Protein AF-A0A9E5SUF6-F1 (afdb_monomer_lite)

pLDDT: mean 73.38, std 17.61, range [35.12, 97.38]

Radius of gyration: 35.68 Å; chains: 1; bounding box: 80×58×92 Å

Secondary structure (DSSP, 8-state):
-HHHHHHHHHHHHHTSS-------HHHHHHHHHHHHHHHHHHHHHHHHHHHHHHHHHHHHHHHHHHHHHHHHHHHHHHHHHHHHHHHHHHHHHHTTS------------------TTSS-HHHHHHHHHHHHHHHTS-GGG---------S-SS-HHHHHHHHHHHHT--

Structure (mmCIF, N/CA/C/O backbone):
data_AF-A0A9E5SUF6-F1
#
_entry.id   AF-A0A9E5SUF6-F1
#
loop_
_atom_site.group_PDB
_atom_site.id
_atom_site.type_symbol
_atom_site.label_atom_id
_atom_site.label_alt_id
_atom_site.label_comp_id
_atom_site.label_asym_id
_atom_site.label_entity_id
_atom_site.label_seq_id
_atom_site.pdbx_PDB_ins_code
_atom_site.Cartn_x
_atom_site.Cartn_y
_atom_site.Cartn_z
_atom_site.occupancy
_atom_site.B_iso_or_equiv
_atom_site.auth_seq_id
_atom_site.auth_comp_id
_atom_site.auth_asym_id
_atom_site.auth_atom_id
_atom_site.pdbx_PDB_model_num
ATOM 1 N N . MET A 1 1 ? 39.997 -36.098 -10.132 1.00 56.50 1 MET A N 1
ATOM 2 C CA . MET A 1 1 ? 38.569 -36.080 -10.526 1.00 56.50 1 MET A CA 1
ATOM 3 C C . MET A 1 1 ? 37.892 -34.715 -10.362 1.00 56.50 1 MET A C 1
ATOM 5 O O . MET A 1 1 ? 37.068 -34.389 -11.199 1.00 56.50 1 MET A O 1
ATOM 9 N N . LEU A 1 2 ? 38.275 -33.861 -9.399 1.00 58.72 2 LEU A N 1
ATOM 10 C CA . LEU A 1 2 ? 37.687 -32.512 -9.248 1.00 58.72 2 LEU A CA 1
ATOM 11 C C . LEU A 1 2 ? 37.960 -31.538 -10.415 1.00 58.72 2 LEU A C 1
ATOM 13 O O . LEU A 1 2 ? 37.137 -30.676 -10.693 1.00 58.72 2 LEU A O 1
ATOM 17 N N . LYS A 1 3 ? 39.078 -31.693 -11.137 1.00 57.66 3 LYS A N 1
ATOM 18 C CA . LYS A 1 3 ? 39.424 -30.821 -12.278 1.00 57.66 3 LYS A CA 1
ATOM 19 C C . LYS A 1 3 ? 38.522 -31.024 -13.506 1.00 57.66 3 LYS A C 1
ATOM 21 O O . LYS A 1 3 ? 38.350 -30.095 -14.281 1.00 57.66 3 LYS A O 1
ATOM 26 N N . HIS A 1 4 ? 37.907 -32.200 -13.657 1.00 57.09 4 HIS A N 1
ATOM 27 C CA . HIS A 1 4 ? 36.977 -32.464 -14.761 1.00 57.09 4 HIS A CA 1
ATOM 28 C C . HIS A 1 4 ? 35.582 -31.868 -14.517 1.00 57.09 4 HIS A C 1
ATOM 30 O O . HIS A 1 4 ? 34.918 -31.488 -15.471 1.00 57.09 4 HIS A O 1
ATOM 36 N N . LEU A 1 5 ? 35.151 -31.723 -13.258 1.00 56.84 5 LEU A N 1
ATOM 37 C CA . LEU A 1 5 ? 33.831 -31.173 -12.913 1.00 56.84 5 LEU A CA 1
ATOM 38 C C . LEU A 1 5 ? 33.748 -29.649 -13.089 1.00 56.84 5 LEU A C 1
ATOM 40 O O . LEU A 1 5 ? 32.687 -29.126 -13.410 1.00 56.84 5 LEU A O 1
ATOM 44 N N . ILE A 1 6 ? 34.869 -28.941 -12.943 1.00 61.50 6 ILE A N 1
ATOM 45 C CA . ILE A 1 6 ? 34.936 -27.483 -13.137 1.00 61.50 6 ILE A CA 1
ATOM 46 C C . ILE A 1 6 ? 34.870 -27.111 -14.628 1.00 61.50 6 ILE A C 1
ATOM 48 O O . ILE A 1 6 ? 34.182 -26.164 -14.995 1.00 61.50 6 ILE A O 1
ATOM 52 N N . SER A 1 7 ? 35.462 -27.924 -15.507 1.00 56.88 7 SER A N 1
ATOM 53 C CA . SER A 1 7 ? 35.457 -27.671 -16.956 1.00 56.88 7 SER A CA 1
ATOM 54 C C . SER A 1 7 ? 34.072 -27.863 -17.617 1.00 56.88 7 SER A C 1
ATOM 56 O O . SER A 1 7 ? 33.757 -27.197 -18.606 1.00 56.88 7 SER A O 1
ATOM 58 N N . LEU A 1 8 ? 33.188 -28.702 -17.051 1.00 56.00 8 LEU A N 1
ATOM 59 C CA . LEU A 1 8 ? 31.800 -28.833 -17.534 1.00 56.00 8 LEU A CA 1
ATOM 60 C C . LEU A 1 8 ? 30.891 -27.655 -17.119 1.00 56.00 8 LEU A C 1
ATOM 62 O O . LEU A 1 8 ? 29.921 -27.344 -17.815 1.00 56.00 8 LEU A O 1
ATOM 66 N N . SER A 1 9 ? 31.214 -26.965 -16.019 1.00 56.50 9 SER A N 1
ATOM 67 C CA . SER A 1 9 ? 30.467 -25.778 -15.576 1.00 56.50 9 SER A CA 1
ATOM 68 C C . SER A 1 9 ? 30.742 -24.552 -16.458 1.00 56.50 9 SER A C 1
ATOM 70 O O . SER A 1 9 ? 29.840 -23.747 -16.697 1.00 56.50 9 SER A O 1
ATOM 72 N N . GLU A 1 10 ? 31.964 -24.407 -16.978 1.00 55.25 10 GLU A N 1
ATOM 73 C CA . GLU A 1 10 ? 32.312 -23.302 -17.885 1.00 55.25 10 GLU A CA 1
ATOM 74 C C . GLU A 1 10 ? 31.778 -23.526 -19.310 1.00 55.25 10 GLU A C 1
ATOM 76 O O . GLU A 1 10 ? 31.324 -22.581 -19.953 1.00 55.25 10 GLU A O 1
ATOM 81 N N . SER A 1 11 ? 31.721 -24.775 -19.787 1.00 53.00 11 SER A N 1
ATOM 82 C CA . SER A 1 11 ? 31.228 -25.096 -21.140 1.00 53.00 11 SER A CA 1
ATOM 83 C C . SER A 1 11 ? 29.705 -25.001 -21.297 1.00 53.00 11 SER A C 1
ATOM 85 O O . SER A 1 11 ? 29.232 -24.655 -22.378 1.00 53.00 11 SER A O 1
ATOM 87 N N . THR A 1 12 ? 28.925 -25.204 -20.228 1.00 52.62 12 THR A N 1
ATOM 88 C CA . THR A 1 12 ? 27.460 -25.002 -20.274 1.00 52.62 12 THR A CA 1
ATOM 89 C C . THR A 1 12 ? 27.087 -23.512 -20.273 1.00 52.62 12 THR A C 1
ATOM 91 O O . THR A 1 12 ? 26.066 -23.124 -20.836 1.00 52.62 12 THR A O 1
ATOM 94 N N . THR A 1 13 ? 27.944 -22.651 -19.714 1.00 48.78 13 THR A N 1
ATOM 95 C CA . THR A 1 13 ? 27.705 -21.196 -19.664 1.00 48.78 13 THR A CA 1
ATOM 96 C C . THR A 1 13 ? 28.242 -20.473 -20.909 1.00 48.78 13 THR A C 1
ATOM 98 O O . THR A 1 13 ? 27.740 -19.413 -21.279 1.00 48.78 13 THR A O 1
ATOM 101 N N . ALA A 1 14 ? 29.207 -21.064 -21.622 1.00 46.22 14 ALA A N 1
ATOM 102 C CA . ALA A 1 14 ? 29.742 -20.516 -22.872 1.00 46.22 14 ALA A CA 1
ATOM 103 C C . ALA A 1 14 ? 28.788 -20.655 -24.082 1.00 46.22 14 ALA A C 1
ATOM 105 O O . ALA A 1 14 ? 28.915 -19.904 -25.047 1.00 46.22 14 ALA A O 1
ATOM 106 N N . ALA A 1 15 ? 27.809 -21.567 -24.041 1.00 45.91 15 ALA A N 1
ATOM 107 C CA . ALA A 1 15 ? 26.916 -21.831 -25.176 1.00 45.91 15 ALA A CA 1
ATOM 108 C C . ALA A 1 15 ? 25.734 -20.847 -25.311 1.00 45.91 15 ALA A C 1
ATOM 110 O O . ALA A 1 15 ? 25.148 -20.756 -26.386 1.00 45.91 15 ALA A O 1
ATOM 111 N N . ALA A 1 16 ? 25.389 -20.077 -24.271 1.00 47.09 16 ALA A N 1
ATOM 112 C CA . ALA A 1 16 ? 24.267 -19.128 -24.340 1.00 47.09 16 ALA A CA 1
ATOM 113 C C . ALA A 1 16 ? 24.636 -17.774 -24.980 1.00 47.09 16 ALA A C 1
ATOM 115 O O . ALA A 1 16 ? 23.750 -17.039 -25.405 1.00 47.09 16 ALA A O 1
ATOM 116 N N . ASN A 1 17 ? 25.933 -17.459 -25.088 1.00 52.53 17 ASN A N 1
ATOM 117 C CA . ASN A 1 17 ? 26.428 -16.199 -25.662 1.00 52.53 17 ASN A CA 1
ATOM 118 C C . ASN A 1 17 ? 27.191 -16.396 -26.987 1.00 52.53 17 ASN A C 1
ATOM 120 O O . ASN A 1 17 ? 27.728 -15.442 -27.552 1.00 52.53 17 ASN A O 1
ATOM 124 N N . GLY A 1 18 ? 27.248 -17.627 -27.495 1.00 52.69 18 GLY A N 1
ATOM 125 C CA . GLY A 1 18 ? 27.951 -17.987 -28.722 1.00 52.69 18 GLY A CA 1
ATOM 126 C C . GLY A 1 18 ? 27.083 -17.852 -29.970 1.00 52.69 18 GLY A C 1
ATOM 127 O O . GLY A 1 18 ? 26.711 -18.867 -30.535 1.00 52.69 18 GLY A O 1
ATOM 128 N N . SER A 1 19 ? 26.743 -16.620 -30.372 1.00 52.75 19 SER A N 1
ATOM 129 C CA . SER A 1 19 ? 26.515 -16.211 -31.778 1.00 52.75 19 SER A CA 1
ATOM 130 C C . SER A 1 19 ? 25.964 -14.777 -31.844 1.00 52.75 19 SER A C 1
ATOM 132 O O . SER A 1 19 ? 24.845 -14.531 -32.287 1.00 52.75 19 SER A O 1
ATOM 134 N N . THR A 1 20 ? 26.753 -13.794 -31.414 1.00 56.38 20 THR A N 1
ATOM 135 C CA . THR A 1 20 ? 26.556 -12.392 -31.837 1.00 56.38 20 THR A CA 1
ATOM 136 C C . THR A 1 20 ? 27.698 -11.982 -32.763 1.00 56.38 20 THR A C 1
ATOM 138 O O . THR A 1 20 ? 28.336 -10.950 -32.578 1.00 56.38 20 THR A O 1
ATOM 141 N N . ALA A 1 21 ? 27.985 -12.841 -33.742 1.00 57.44 21 ALA A N 1
ATOM 142 C CA . ALA A 1 21 ? 28.912 -12.543 -34.822 1.00 57.44 21 ALA A CA 1
ATOM 143 C C . ALA A 1 21 ? 28.296 -11.468 -35.740 1.00 57.44 21 ALA A C 1
ATOM 145 O O . ALA A 1 21 ? 27.171 -11.628 -36.205 1.00 57.44 21 ALA A O 1
ATOM 146 N N . ASP A 1 22 ? 29.020 -10.356 -35.905 1.00 61.44 22 ASP A N 1
ATOM 147 C CA . ASP A 1 22 ? 28.895 -9.317 -36.943 1.00 61.44 22 ASP A CA 1
ATOM 148 C C . ASP A 1 22 ? 27.489 -8.854 -37.360 1.00 61.44 22 ASP A C 1
ATOM 150 O O . ASP A 1 22 ? 27.157 -8.781 -38.538 1.00 61.44 22 ASP A O 1
ATOM 154 N N . MET A 1 23 ? 26.664 -8.449 -36.393 1.00 66.56 23 MET A N 1
ATOM 155 C CA . MET A 1 23 ? 25.453 -7.675 -36.702 1.00 66.56 23 MET A CA 1
ATOM 156 C C . MET A 1 23 ? 25.835 -6.201 -36.764 1.00 66.56 23 MET A C 1
ATOM 158 O O . MET A 1 23 ? 26.407 -5.665 -35.801 1.00 66.56 23 MET A O 1
ATOM 162 N N . THR A 1 24 ? 25.530 -5.553 -37.887 1.00 82.38 24 THR A N 1
ATOM 163 C CA . THR A 1 24 ? 25.816 -4.128 -38.081 1.00 82.38 24 THR A CA 1
ATOM 164 C C . THR A 1 24 ? 25.179 -3.318 -36.947 1.00 82.38 24 THR A C 1
ATOM 166 O O . THR A 1 24 ? 24.128 -3.682 -36.417 1.00 82.38 24 THR A O 1
ATOM 169 N N . VAL A 1 25 ? 25.801 -2.211 -36.528 1.00 81.06 25 VAL A N 1
ATOM 170 C CA . VAL A 1 25 ? 25.286 -1.371 -35.420 1.00 81.06 25 VAL A CA 1
ATOM 171 C C . VAL A 1 25 ? 23.814 -0.984 -35.642 1.00 81.06 25 VAL A C 1
ATOM 173 O O . VAL A 1 25 ? 23.048 -0.878 -34.687 1.00 81.06 25 VAL A O 1
ATOM 176 N N . TRP A 1 26 ? 23.400 -0.878 -36.906 1.00 77.88 26 TRP A N 1
ATOM 177 C CA . TRP A 1 26 ? 22.021 -0.669 -37.337 1.00 77.88 26 TRP A CA 1
ATOM 178 C C . TRP A 1 26 ? 21.072 -1.834 -37.032 1.00 77.88 26 TRP A C 1
ATOM 180 O O . TRP A 1 26 ? 19.985 -1.598 -36.508 1.00 77.88 26 TRP A O 1
ATOM 190 N N . GLU A 1 27 ? 21.468 -3.082 -37.277 1.00 80.25 27 GLU A N 1
ATOM 191 C CA . GLU A 1 27 ? 20.671 -4.256 -36.894 1.00 80.25 27 GLU A CA 1
ATOM 192 C C . GLU A 1 27 ? 20.577 -4.407 -35.373 1.00 80.25 27 GLU A C 1
ATOM 194 O O . GLU A 1 27 ? 19.513 -4.743 -34.858 1.00 80.25 27 GLU A O 1
ATOM 199 N N . LYS A 1 28 ? 21.641 -4.078 -34.626 1.00 79.00 28 LYS A N 1
ATOM 200 C CA . LYS A 1 28 ? 21.606 -4.074 -33.151 1.00 79.00 28 LYS A CA 1
ATOM 201 C C . LYS A 1 28 ? 20.682 -2.990 -32.596 1.00 79.00 28 LYS A C 1
ATOM 203 O O . LYS A 1 28 ? 19.982 -3.230 -31.613 1.00 79.00 28 LYS A O 1
ATOM 208 N N . LEU A 1 29 ? 20.644 -1.820 -33.237 1.00 85.94 29 LEU A N 1
ATOM 209 C CA . LEU A 1 29 ? 19.708 -0.752 -32.889 1.00 85.94 29 LEU A CA 1
ATOM 210 C C . LEU A 1 29 ? 18.260 -1.155 -33.214 1.00 85.94 29 LEU A C 1
ATOM 212 O O . LEU A 1 29 ? 17.368 -0.913 -32.405 1.00 85.94 29 LEU A O 1
ATOM 216 N N . GLY A 1 30 ? 18.033 -1.821 -34.351 1.00 84.44 30 GLY A N 1
ATOM 217 C CA . GLY A 1 30 ? 16.729 -2.379 -34.724 1.00 84.44 30 GLY A CA 1
ATOM 218 C C . GLY A 1 30 ? 16.250 -3.467 -33.756 1.00 84.44 30 GLY A C 1
ATOM 219 O O . GLY A 1 30 ? 15.105 -3.434 -33.303 1.00 84.44 30 GLY A O 1
ATOM 220 N N . LEU A 1 31 ? 17.145 -4.374 -33.355 1.00 80.25 31 LEU A N 1
ATOM 221 C CA . LEU A 1 31 ? 16.885 -5.392 -32.332 1.00 80.25 31 LEU A CA 1
ATOM 222 C C . LEU A 1 31 ? 16.582 -4.755 -30.965 1.00 80.25 31 LEU A C 1
ATOM 224 O O . LEU A 1 31 ? 15.635 -5.165 -30.296 1.00 80.25 31 LEU A O 1
ATOM 228 N N . GLY A 1 32 ? 17.315 -3.707 -30.574 1.00 84.00 32 GLY A N 1
ATOM 229 C CA . GLY A 1 32 ? 17.042 -2.933 -29.357 1.00 84.00 32 GLY A CA 1
ATOM 230 C C . GLY A 1 32 ? 15.704 -2.185 -29.403 1.00 84.00 32 GLY A C 1
ATOM 231 O O . GLY A 1 32 ? 14.959 -2.190 -28.423 1.00 84.00 32 GLY A O 1
ATOM 232 N N . GLY A 1 33 ? 15.350 -1.612 -30.556 1.00 90.44 33 GLY A N 1
ATOM 233 C CA . GLY A 1 33 ? 14.048 -0.984 -30.793 1.00 90.44 33 GLY A CA 1
ATOM 234 C C . GLY A 1 33 ? 12.887 -1.978 -30.715 1.00 90.44 33 GLY A C 1
ATOM 235 O O . GLY A 1 33 ? 11.823 -1.659 -30.192 1.00 90.44 33 GLY A O 1
ATOM 236 N N . SER A 1 34 ? 13.093 -3.225 -31.141 1.00 87.56 34 SER A N 1
ATOM 237 C CA . SER A 1 34 ? 12.079 -4.269 -30.968 1.00 87.56 34 SER A CA 1
ATOM 238 C C . SER A 1 34 ? 11.801 -4.564 -29.489 1.00 87.56 34 SER A C 1
ATOM 240 O O . SER A 1 34 ? 10.654 -4.825 -29.122 1.00 87.56 34 SER A O 1
ATOM 242 N N . VAL A 1 35 ? 12.819 -4.504 -28.624 1.00 90.31 35 VAL A N 1
ATOM 243 C CA . VAL A 1 35 ? 12.655 -4.730 -27.178 1.00 90.31 35 VAL A CA 1
ATOM 244 C C . VAL A 1 35 ? 11.918 -3.568 -26.512 1.00 90.31 35 VAL A C 1
ATOM 246 O O . VAL A 1 35 ? 11.095 -3.801 -25.628 1.00 90.31 35 VAL A O 1
ATOM 249 N N . THR A 1 36 ? 12.138 -2.323 -26.944 1.00 93.69 36 THR A N 1
ATOM 250 C CA . THR A 1 36 ? 11.390 -1.173 -26.406 1.00 93.69 36 THR A CA 1
ATOM 251 C C . THR A 1 36 ? 9.923 -1.205 -26.820 1.00 93.69 36 THR A C 1
ATOM 253 O O . THR A 1 36 ? 9.055 -0.945 -25.987 1.00 93.69 36 THR A O 1
ATOM 256 N N . VAL A 1 37 ? 9.625 -1.608 -28.059 1.00 95.00 37 VAL A N 1
ATOM 257 C CA . VAL A 1 37 ? 8.245 -1.827 -28.521 1.00 95.00 37 VAL A CA 1
ATOM 258 C C . VAL A 1 37 ? 7.586 -2.960 -27.730 1.00 95.00 37 VAL A C 1
ATOM 260 O O . VAL A 1 37 ? 6.470 -2.787 -27.242 1.00 95.00 37 VAL A O 1
ATOM 263 N N . LEU A 1 38 ? 8.287 -4.079 -27.508 1.00 94.38 38 LEU A N 1
ATOM 264 C CA . LEU A 1 38 ? 7.786 -5.179 -26.675 1.00 94.38 38 LEU A CA 1
ATOM 265 C C . LEU A 1 38 ? 7.520 -4.722 -25.227 1.00 94.38 38 LEU A C 1
ATOM 267 O O . LEU A 1 38 ? 6.486 -5.059 -24.647 1.00 94.38 38 LEU A O 1
ATOM 271 N N . GLY A 1 39 ? 8.416 -3.898 -24.673 1.00 94.69 39 GLY A N 1
ATOM 272 C CA . GLY A 1 39 ? 8.281 -3.258 -23.363 1.00 94.69 39 GLY A CA 1
ATOM 273 C C . GLY A 1 39 ? 7.065 -2.329 -23.274 1.00 94.69 39 GLY A C 1
ATOM 274 O O . GLY A 1 39 ? 6.310 -2.368 -22.304 1.00 94.69 39 GLY A O 1
ATOM 275 N N . MET A 1 40 ? 6.822 -1.529 -24.310 1.00 95.75 40 MET A N 1
ATOM 276 C CA . MET A 1 40 ? 5.668 -0.633 -24.368 1.00 95.75 40 MET A CA 1
ATOM 277 C C . MET A 1 40 ? 4.350 -1.413 -24.448 1.00 95.75 40 MET A C 1
ATOM 279 O O . MET A 1 40 ? 3.389 -1.075 -23.756 1.00 95.75 40 MET A O 1
ATOM 283 N N . VAL A 1 41 ? 4.316 -2.490 -25.237 1.00 97.12 41 VAL A N 1
ATOM 284 C CA . VAL A 1 41 ? 3.137 -3.357 -25.366 1.00 97.12 41 VAL A CA 1
ATOM 285 C C . VAL A 1 41 ? 2.813 -4.038 -24.037 1.00 97.12 41 VAL A C 1
ATOM 287 O O . VAL A 1 41 ? 1.655 -4.022 -23.617 1.00 97.12 41 VAL A O 1
ATOM 290 N N . ILE A 1 42 ? 3.811 -4.582 -23.330 1.00 95.75 42 ILE A N 1
ATOM 291 C CA . ILE A 1 42 ? 3.551 -5.245 -22.044 1.00 95.75 42 ILE A CA 1
ATOM 292 C C . ILE A 1 42 ? 3.096 -4.262 -20.959 1.00 95.75 42 ILE A C 1
ATOM 294 O O . ILE A 1 42 ? 2.221 -4.602 -20.163 1.00 95.75 42 ILE A O 1
ATOM 298 N N . VAL A 1 43 ? 3.601 -3.023 -20.969 1.00 95.94 43 VAL A N 1
ATOM 299 C CA . VAL A 1 43 ? 3.110 -1.950 -20.088 1.00 95.94 43 VAL A CA 1
ATOM 300 C C . VAL A 1 43 ? 1.656 -1.607 -20.413 1.00 95.94 43 VAL A C 1
ATOM 302 O O . VAL A 1 43 ? 0.837 -1.502 -19.503 1.00 95.94 43 VAL A O 1
ATOM 305 N N . PHE A 1 44 ? 1.302 -1.497 -21.694 1.00 97.00 44 PHE A N 1
ATOM 306 C CA . PHE A 1 44 ? -0.069 -1.206 -22.116 1.00 97.00 44 PHE A CA 1
ATOM 307 C C . PHE A 1 44 ? -1.049 -2.310 -21.687 1.00 97.00 44 PHE A C 1
ATOM 309 O O . PHE A 1 44 ? -2.104 -2.021 -21.121 1.00 97.00 44 PHE A O 1
ATOM 316 N N . ILE A 1 45 ? -0.666 -3.581 -21.863 1.00 97.38 45 ILE A N 1
ATOM 317 C CA . ILE A 1 45 ? -1.440 -4.741 -21.392 1.00 97.38 45 ILE A CA 1
ATOM 318 C C . ILE A 1 45 ? -1.565 -4.723 -19.863 1.00 97.38 45 ILE A C 1
ATOM 320 O O . ILE A 1 45 ? -2.660 -4.927 -19.339 1.00 97.38 45 ILE A O 1
ATOM 324 N N . GLY A 1 46 ? -0.477 -4.438 -19.141 1.00 96.69 46 GLY A N 1
ATOM 325 C CA . GLY A 1 46 ? -0.480 -4.328 -17.682 1.00 96.69 46 GLY A CA 1
ATOM 326 C C . GLY A 1 46 ? -1.427 -3.240 -17.170 1.00 96.69 46 GLY A C 1
ATOM 327 O O . GLY A 1 46 ? -2.190 -3.484 -16.235 1.00 96.69 46 GLY A O 1
ATOM 328 N N . LEU A 1 47 ? -1.448 -2.069 -17.817 1.00 95.50 47 LEU A N 1
ATOM 329 C CA . LEU A 1 47 ? -2.375 -0.981 -17.486 1.00 95.50 47 LEU A CA 1
ATOM 330 C C . LEU A 1 47 ? -3.832 -1.375 -17.756 1.00 95.50 47 LEU A C 1
ATOM 332 O O . LEU A 1 47 ? -4.690 -1.141 -16.904 1.00 95.50 47 LEU A O 1
ATOM 336 N N . ILE A 1 48 ? -4.118 -2.011 -18.896 1.00 96.06 48 ILE A N 1
ATOM 337 C CA . ILE A 1 48 ? -5.464 -2.514 -19.213 1.00 96.06 48 ILE A CA 1
ATOM 338 C C . ILE A 1 48 ? -5.917 -3.534 -18.162 1.00 96.06 48 ILE A C 1
ATOM 340 O O . ILE A 1 48 ? -7.043 -3.448 -17.667 1.00 96.06 48 ILE A O 1
ATOM 344 N N . LEU A 1 49 ? -5.041 -4.466 -17.774 1.00 95.81 49 LEU A N 1
ATOM 345 C CA . LEU A 1 49 ? -5.344 -5.470 -16.755 1.00 95.81 49 LEU A CA 1
ATOM 346 C C . LEU A 1 49 ? -5.605 -4.821 -15.386 1.00 95.81 49 LEU A C 1
ATOM 348 O O . LEU A 1 49 ? -6.527 -5.224 -14.679 1.00 95.81 49 LEU A O 1
ATOM 352 N N . LEU A 1 50 ? -4.846 -3.781 -15.028 1.00 93.19 50 LEU A N 1
ATOM 353 C CA . LEU A 1 50 ? -5.018 -3.034 -13.779 1.00 93.19 50 LEU A CA 1
ATOM 354 C C . LEU A 1 50 ? -6.351 -2.261 -13.745 1.00 93.19 50 LEU A C 1
ATOM 356 O O . LEU A 1 50 ? -7.051 -2.264 -12.726 1.00 93.19 50 LEU A O 1
ATOM 360 N N . ILE A 1 51 ? -6.749 -1.657 -14.870 1.00 93.81 51 ILE A N 1
ATOM 361 C CA . ILE A 1 51 ? -8.058 -1.000 -15.026 1.00 93.81 51 ILE A CA 1
ATOM 362 C C . ILE A 1 51 ? -9.183 -2.039 -14.934 1.00 93.81 51 ILE A C 1
ATOM 364 O O . ILE A 1 51 ? -10.169 -1.828 -14.226 1.00 93.81 51 ILE A O 1
ATOM 368 N N . PHE A 1 52 ? -9.016 -3.195 -15.579 1.00 94.44 52 PHE A N 1
ATOM 369 C CA . PHE A 1 52 ? -9.978 -4.294 -15.523 1.00 94.44 52 PHE A CA 1
ATOM 370 C C . PHE A 1 52 ? -10.150 -4.847 -14.099 1.00 94.44 52 PHE A C 1
ATOM 372 O O . PHE A 1 52 ? -11.282 -5.026 -13.643 1.00 94.44 52 PHE A O 1
ATOM 379 N N . LEU A 1 53 ? -9.056 -5.032 -13.351 1.00 92.25 53 LEU A N 1
ATOM 380 C CA . LEU A 1 53 ? -9.093 -5.410 -11.932 1.00 92.25 53 LEU A CA 1
ATOM 381 C C . LEU A 1 53 ? -9.814 -4.358 -11.080 1.00 92.25 53 LEU A C 1
ATOM 383 O O . LEU A 1 53 ? -10.589 -4.718 -10.194 1.00 92.25 53 LEU A O 1
ATOM 387 N N . THR A 1 54 ? -9.632 -3.071 -11.386 1.00 91.62 54 THR A N 1
ATOM 388 C CA . THR A 1 54 ? -10.353 -1.971 -10.723 1.00 91.62 54 THR A CA 1
ATOM 389 C C . THR A 1 54 ? -11.852 -1.986 -11.041 1.00 91.62 54 THR A C 1
ATOM 391 O O . THR A 1 54 ? -12.648 -1.531 -10.229 1.00 91.62 54 THR A O 1
ATOM 394 N N . TRP A 1 55 ? -12.272 -2.548 -12.176 1.00 91.56 55 TRP A N 1
ATOM 395 C CA . TRP A 1 55 ? -13.683 -2.722 -12.549 1.00 91.56 55 TRP A CA 1
ATOM 396 C C . TRP A 1 55 ? -14.317 -3.971 -11.918 1.00 91.56 55 TRP A C 1
ATOM 398 O O . TRP A 1 55 ? -15.479 -3.960 -11.499 1.00 91.56 55 TRP A O 1
ATOM 408 N N . LEU A 1 56 ? -13.537 -5.047 -11.795 1.00 87.06 56 LEU A N 1
ATOM 409 C CA . LEU A 1 56 ? -13.949 -6.285 -11.134 1.00 87.06 56 LEU A CA 1
ATOM 410 C C . LEU A 1 56 ? -14.043 -6.115 -9.613 1.00 87.06 56 LEU A C 1
ATOM 412 O O . LEU A 1 56 ? -14.976 -6.637 -8.998 1.00 87.06 56 LEU A O 1
ATOM 416 N N . TYR A 1 57 ? -13.128 -5.340 -9.019 1.00 85.31 57 TYR A N 1
ATOM 417 C CA . TYR A 1 57 ? -13.082 -5.067 -7.584 1.00 85.31 57 TYR A CA 1
ATOM 418 C C . TYR A 1 57 ? -14.423 -4.580 -7.008 1.00 85.31 57 TYR A C 1
ATOM 420 O O . TYR A 1 57 ? -14.926 -5.242 -6.107 1.00 85.31 57 TYR A O 1
ATOM 428 N N . PRO A 1 58 ? -15.088 -3.519 -7.512 1.00 80.88 58 PRO A N 1
ATOM 429 C CA . PRO A 1 58 ? -16.360 -3.056 -6.965 1.00 80.88 58 PRO A CA 1
ATOM 430 C C . PRO A 1 58 ? -17.495 -4.063 -7.178 1.00 80.88 58 PRO A C 1
ATOM 432 O O . PRO A 1 58 ? -18.435 -4.084 -6.387 1.00 80.88 58 PRO A O 1
ATOM 435 N N . LYS A 1 59 ? -17.434 -4.914 -8.211 1.00 82.75 59 LYS A N 1
ATOM 436 C CA . LYS A 1 59 ? -18.450 -5.948 -8.470 1.00 82.75 59 LYS A CA 1
ATOM 437 C C . LYS A 1 59 ? -18.336 -7.100 -7.463 1.00 82.75 59 LYS A C 1
ATOM 439 O O . LYS A 1 59 ? -19.345 -7.527 -6.902 1.00 82.75 59 LYS A O 1
ATOM 444 N N . ILE A 1 60 ? -17.109 -7.539 -7.182 1.00 83.44 60 ILE A N 1
ATOM 445 C CA . ILE A 1 60 ? -16.807 -8.586 -6.196 1.00 83.44 60 ILE A CA 1
ATOM 446 C C . ILE A 1 60 ? -16.985 -8.040 -4.775 1.00 83.44 60 ILE A C 1
ATOM 448 O O . ILE A 1 60 ? -17.620 -8.686 -3.946 1.00 83.44 60 ILE A O 1
ATOM 452 N N . ALA A 1 61 ? -16.519 -6.818 -4.508 1.00 79.25 61 ALA A N 1
ATOM 453 C CA . ALA A 1 61 ? -16.671 -6.151 -3.222 1.00 79.25 61 ALA A CA 1
ATOM 454 C C . ALA A 1 61 ? -18.145 -5.945 -2.871 1.00 79.25 61 ALA A C 1
ATOM 456 O O . ALA A 1 61 ? -18.521 -6.270 -1.755 1.00 79.25 61 ALA A O 1
ATOM 457 N N . LYS A 1 62 ? -19.006 -5.500 -3.804 1.00 75.19 62 LYS A N 1
ATOM 458 C CA . LYS A 1 62 ? -20.458 -5.383 -3.556 1.00 75.19 62 LYS A CA 1
ATOM 459 C C . LYS A 1 62 ? -21.096 -6.729 -3.224 1.00 75.19 62 LYS A C 1
ATOM 461 O O . LYS A 1 62 ? -21.868 -6.795 -2.275 1.00 75.19 62 LYS A O 1
ATOM 466 N N . SER A 1 63 ? -20.745 -7.786 -3.959 1.00 74.38 63 SER A N 1
ATOM 467 C CA . SER A 1 63 ? -21.260 -9.139 -3.719 1.00 74.38 63 SER A CA 1
ATOM 468 C C . SER A 1 63 ? -20.804 -9.701 -2.362 1.00 74.38 63 SER A C 1
ATOM 470 O O . SER A 1 63 ? -21.597 -10.306 -1.638 1.00 74.38 63 SER A O 1
ATOM 472 N N . LEU A 1 64 ? -19.562 -9.418 -1.959 1.00 77.00 64 LEU A N 1
ATOM 473 C CA . LEU A 1 64 ? -19.001 -9.839 -0.675 1.00 77.00 64 LEU A CA 1
ATOM 474 C C . LEU A 1 64 ? -19.545 -9.006 0.505 1.00 77.00 64 LEU A C 1
ATOM 476 O O . LEU A 1 64 ? -19.915 -9.571 1.535 1.00 77.00 64 LEU A O 1
ATOM 480 N N . ILE A 1 65 ? -19.684 -7.683 0.336 1.00 73.06 65 ILE A N 1
ATOM 481 C CA . ILE A 1 65 ? -20.292 -6.772 1.322 1.00 73.06 65 ILE A CA 1
ATOM 482 C C . ILE A 1 65 ? -21.763 -7.130 1.555 1.00 73.06 65 ILE A C 1
ATOM 484 O O . ILE A 1 65 ? -22.189 -7.213 2.708 1.00 73.06 65 ILE A O 1
ATOM 488 N N . SER A 1 66 ? -22.545 -7.374 0.496 1.00 72.31 66 SER A N 1
ATOM 489 C CA . SER A 1 66 ? -23.975 -7.674 0.637 1.00 72.31 66 SER A CA 1
ATOM 490 C C . SER A 1 66 ? -24.205 -9.031 1.296 1.00 72.31 66 SER A C 1
ATOM 492 O O . SER A 1 66 ? -25.141 -9.195 2.077 1.00 72.31 66 SER A O 1
ATOM 494 N N . TRP A 1 67 ? -23.322 -9.998 1.034 1.00 71.00 67 TRP A N 1
ATOM 495 C CA . TRP A 1 67 ? -23.380 -11.316 1.659 1.00 71.00 67 TRP A CA 1
ATOM 496 C C . TRP A 1 67 ? -23.077 -11.263 3.169 1.00 71.00 67 TRP A C 1
ATOM 498 O O . TRP A 1 67 ? -23.723 -11.957 3.955 1.00 71.00 67 TRP A O 1
ATOM 508 N N . TRP A 1 68 ? -22.166 -10.389 3.611 1.00 67.50 68 TRP A N 1
ATOM 509 C CA . TRP A 1 68 ? -21.824 -10.235 5.035 1.00 67.50 68 TRP A CA 1
ATOM 510 C C . TRP A 1 68 ? -22.789 -9.307 5.793 1.00 67.50 68 TRP A C 1
ATOM 512 O O . TRP A 1 68 ? -23.035 -9.517 6.987 1.00 67.50 68 TRP A O 1
ATOM 522 N N . ALA A 1 69 ? -23.405 -8.336 5.110 1.00 69.81 69 ALA A N 1
ATOM 523 C CA . ALA A 1 69 ? -24.443 -7.471 5.675 1.00 69.81 69 ALA A CA 1
ATOM 524 C C . ALA A 1 69 ? -25.666 -8.276 6.164 1.00 69.81 69 ALA A C 1
ATOM 526 O O . ALA A 1 69 ? -26.097 -8.103 7.308 1.00 69.81 69 ALA A O 1
ATOM 527 N N . GLY A 1 70 ? -26.144 -9.248 5.374 1.00 63.97 70 GLY A N 1
ATOM 528 C CA . GLY A 1 70 ? -27.292 -10.091 5.745 1.00 63.97 70 GLY A CA 1
ATOM 529 C C . GLY A 1 70 ? -27.045 -11.019 6.948 1.00 63.97 70 GLY A C 1
ATOM 530 O O . GLY A 1 70 ? -27.968 -11.351 7.695 1.00 63.97 70 GLY A O 1
ATOM 531 N N . VAL A 1 71 ? -25.791 -11.412 7.203 1.00 70.25 71 VAL A N 1
ATOM 532 C CA . VAL A 1 71 ? -25.418 -12.210 8.390 1.00 70.25 71 VAL A CA 1
ATOM 533 C C . VAL A 1 71 ? -25.386 -11.344 9.657 1.00 70.25 71 VAL A C 1
ATOM 535 O O . VAL A 1 71 ? -25.729 -11.817 10.747 1.00 70.25 71 VAL A O 1
ATOM 538 N N . LYS A 1 72 ? -25.010 -10.064 9.529 1.00 63.88 72 LYS A N 1
ATOM 539 C CA . LYS A 1 72 ? -24.968 -9.101 10.641 1.00 63.88 72 LYS A CA 1
ATOM 540 C C . LYS A 1 72 ? -26.376 -8.730 11.119 1.00 63.88 72 LYS A C 1
ATOM 542 O O . LYS A 1 72 ? -26.607 -8.707 12.329 1.00 63.88 72 LYS A O 1
ATOM 547 N N . GLU A 1 73 ? -27.326 -8.554 10.202 1.00 69.31 73 GLU A N 1
ATOM 548 C CA . GLU A 1 73 ? -28.736 -8.267 10.516 1.00 69.31 73 GLU A CA 1
ATOM 549 C C . GLU A 1 73 ? -29.406 -9.398 11.310 1.00 69.31 73 GLU A C 1
ATOM 551 O O . GLU A 1 73 ? -30.037 -9.150 12.340 1.00 69.31 73 GLU A O 1
ATOM 556 N N . ARG A 1 74 ? -29.153 -10.663 10.935 1.00 62.34 74 ARG A N 1
ATOM 557 C CA . ARG A 1 74 ? -29.659 -11.847 11.662 1.00 62.34 74 ARG A CA 1
ATOM 558 C C . ARG A 1 74 ? -29.095 -11.991 13.082 1.00 62.34 74 ARG A C 1
ATOM 560 O O . ARG A 1 74 ? -29.686 -12.672 13.921 1.00 62.34 74 ARG A O 1
ATOM 567 N N . ARG A 1 75 ? -27.949 -11.366 13.375 1.00 62.47 75 ARG A N 1
ATOM 568 C CA . ARG A 1 75 ? -27.341 -11.338 14.718 1.00 62.47 75 ARG A CA 1
ATOM 569 C C . ARG A 1 75 ? -27.752 -10.106 15.530 1.00 62.47 75 ARG A C 1
ATOM 571 O O . ARG A 1 75 ? -27.716 -10.176 16.759 1.00 62.47 75 ARG A O 1
ATOM 578 N N . ALA A 1 76 ? -28.151 -9.014 14.876 1.00 66.25 76 ALA A N 1
ATOM 579 C CA . ALA A 1 76 ? -28.657 -7.809 15.529 1.00 66.25 76 ALA A CA 1
ATOM 580 C C . ALA A 1 76 ? -30.087 -8.009 16.059 1.00 66.25 76 ALA A C 1
ATOM 582 O O . ALA A 1 76 ? -30.342 -7.710 17.227 1.00 66.25 76 ALA A O 1
ATOM 583 N N . SER A 1 77 ? -30.973 -8.630 15.274 1.00 62.75 77 SER A N 1
ATOM 584 C CA . SER A 1 77 ? -32.353 -8.932 15.691 1.00 62.75 77 SER A CA 1
ATOM 585 C C . SER A 1 77 ? -32.410 -9.861 16.912 1.00 62.75 77 SER A C 1
ATOM 587 O O . SER A 1 77 ? -33.068 -9.547 17.901 1.00 62.75 77 SER A O 1
ATOM 589 N N . ARG A 1 78 ? -31.586 -10.920 16.942 1.00 67.69 78 ARG A N 1
ATOM 590 C CA . ARG A 1 78 ? -31.474 -11.824 18.109 1.00 67.69 78 ARG A CA 1
ATOM 591 C C . ARG A 1 78 ? -30.910 -11.166 19.375 1.00 67.69 78 ARG A C 1
ATOM 593 O O . ARG A 1 78 ? -31.105 -11.687 20.475 1.00 67.69 78 ARG A O 1
ATOM 600 N N . LYS A 1 79 ? -30.159 -10.067 19.248 1.00 65.88 79 LYS A N 1
ATOM 601 C CA . LYS A 1 79 ? -29.613 -9.325 20.397 1.00 65.88 79 LYS A CA 1
ATOM 602 C C . LYS A 1 79 ? -30.589 -8.265 20.904 1.00 65.88 79 LYS A C 1
ATOM 604 O O . LYS A 1 79 ? -30.669 -8.103 22.119 1.00 65.88 79 LYS A O 1
ATOM 609 N N . ALA A 1 80 ? -31.344 -7.619 20.017 1.00 66.88 80 ALA A N 1
ATOM 610 C CA . ALA A 1 80 ? -32.378 -6.653 20.385 1.00 66.88 80 ALA A CA 1
ATOM 611 C C . ALA A 1 80 ? -33.493 -7.307 21.226 1.00 66.88 80 ALA A C 1
ATOM 613 O O . ALA A 1 80 ? -33.804 -6.825 22.314 1.00 66.88 80 ALA A O 1
ATOM 614 N N . GLU A 1 81 ? -33.981 -8.482 20.815 1.00 70.12 81 GLU A N 1
ATOM 615 C CA . GLU A 1 81 ? -35.005 -9.239 21.559 1.00 70.12 81 GLU A CA 1
ATOM 616 C C . GLU A 1 81 ? -34.548 -9.623 22.980 1.00 70.12 81 GLU A C 1
ATOM 618 O O . GLU A 1 81 ? -35.285 -9.494 23.958 1.00 70.12 81 GLU A O 1
ATOM 623 N N . ARG A 1 82 ? -33.280 -10.030 23.132 1.00 71.44 82 ARG A N 1
ATOM 624 C CA . ARG A 1 82 ? -32.705 -10.407 24.437 1.00 71.44 82 ARG A CA 1
ATOM 625 C C . ARG A 1 82 ? -32.475 -9.220 25.371 1.00 71.44 82 ARG A C 1
ATOM 627 O O . ARG A 1 82 ? -32.345 -9.427 26.579 1.00 71.44 82 ARG A O 1
ATOM 634 N N . GLN A 1 83 ? -32.362 -8.003 24.842 1.00 70.06 83 GLN A N 1
ATOM 635 C CA . GLN A 1 83 ? -32.199 -6.806 25.665 1.00 70.06 83 GLN A CA 1
ATOM 636 C C . GLN A 1 83 ? -33.538 -6.266 26.165 1.00 70.06 83 GLN A C 1
ATOM 638 O O . GLN A 1 83 ? -33.615 -5.893 27.336 1.00 70.06 83 GLN A O 1
ATOM 643 N N . LEU A 1 84 ? -34.596 -6.348 25.357 1.00 63.38 84 LEU A N 1
ATOM 644 C CA . LEU A 1 84 ? -35.951 -5.983 25.783 1.00 63.38 84 LEU A CA 1
ATOM 645 C C . LEU A 1 84 ? -36.442 -6.880 26.934 1.00 63.38 84 LEU A C 1
ATOM 647 O O . LEU A 1 84 ? -36.899 -6.377 27.959 1.00 63.38 84 LEU A O 1
ATOM 651 N N . ALA A 1 85 ? -36.193 -8.193 26.863 1.00 68.31 85 ALA A N 1
ATOM 652 C CA . ALA A 1 85 ? -36.519 -9.120 27.955 1.00 68.31 85 ALA A CA 1
ATOM 653 C C . ALA A 1 85 ? -35.730 -8.850 29.260 1.00 68.31 85 ALA A C 1
ATOM 655 O O .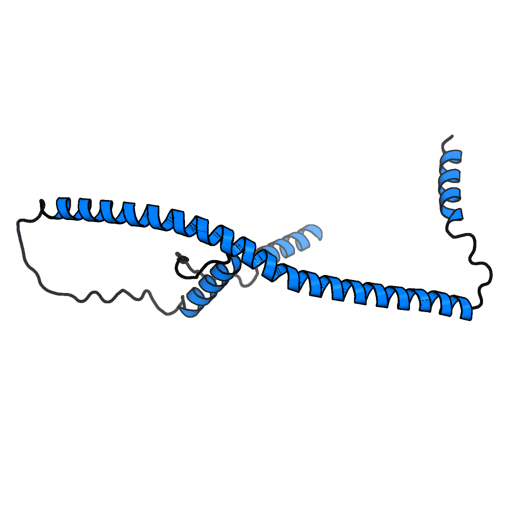 ALA A 1 85 ? -36.206 -9.121 30.364 1.00 68.31 85 ALA A O 1
ATOM 656 N N . LYS A 1 86 ? -34.509 -8.302 29.166 1.00 71.94 86 LYS A N 1
ATOM 657 C CA . LYS A 1 86 ? -33.686 -7.950 30.340 1.00 71.94 86 LYS A CA 1
ATOM 658 C C . LYS A 1 86 ? -34.087 -6.620 30.976 1.00 71.94 86 LYS A C 1
ATOM 660 O O . LYS A 1 86 ? -33.899 -6.470 32.183 1.00 71.94 86 LYS A O 1
ATOM 665 N N . GLN A 1 87 ? -34.605 -5.675 30.193 1.00 64.50 87 GLN A N 1
ATOM 666 C CA . GLN A 1 87 ? -35.101 -4.396 30.706 1.00 64.50 87 GLN A CA 1
ATOM 667 C C . GLN A 1 87 ? -36.394 -4.593 31.503 1.00 64.50 87 GLN A C 1
ATOM 669 O O . GLN A 1 87 ? -36.460 -4.150 32.647 1.00 64.50 87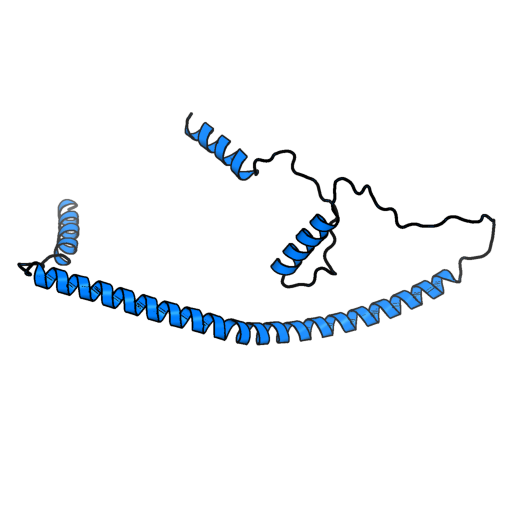 GLN A O 1
ATOM 674 N N . GLN A 1 88 ? -37.330 -5.405 31.003 1.00 61.69 88 GLN A N 1
ATOM 675 C CA . GLN A 1 88 ? -38.567 -5.724 31.730 1.00 61.69 88 GLN A CA 1
ATOM 676 C C . GLN A 1 88 ? -38.299 -6.408 33.083 1.00 61.69 88 GLN A C 1
ATOM 678 O O . GLN A 1 88 ? -38.933 -6.101 34.088 1.00 61.69 88 GLN A O 1
ATOM 683 N N . ARG A 1 89 ? -37.273 -7.269 33.172 1.00 64.62 89 ARG A N 1
ATOM 684 C CA . ARG A 1 89 ? -36.893 -7.919 34.441 1.00 64.62 89 ARG A CA 1
ATOM 685 C C . ARG A 1 89 ? -36.215 -6.972 35.447 1.00 64.62 89 ARG A C 1
ATOM 687 O O . ARG A 1 89 ? -36.175 -7.282 36.638 1.00 64.62 89 ARG A O 1
ATOM 694 N N . LYS A 1 90 ? -35.655 -5.843 34.992 1.00 58.50 90 LYS A N 1
ATOM 695 C CA . LYS A 1 90 ? -35.068 -4.812 35.868 1.00 58.50 90 LYS A CA 1
ATOM 696 C C . LYS A 1 90 ? -36.127 -3.873 36.444 1.00 58.50 90 LYS A C 1
ATOM 698 O O . LYS A 1 90 ? -35.955 -3.442 37.580 1.00 58.50 90 LYS A O 1
ATOM 703 N N . GLU A 1 91 ? -37.210 -3.608 35.719 1.00 58.91 91 GLU A N 1
ATOM 704 C CA . GLU A 1 91 ? -38.300 -2.761 36.220 1.00 58.91 91 GLU A CA 1
ATOM 705 C C . GLU A 1 91 ? -39.093 -3.438 37.343 1.00 58.91 91 GLU A C 1
ATOM 707 O O . GLU A 1 91 ? -39.326 -2.816 38.376 1.00 58.91 91 GLU A O 1
ATOM 712 N N . VAL A 1 92 ? -39.354 -4.747 37.240 1.00 57.94 92 VAL A N 1
ATOM 713 C CA . VAL A 1 92 ? -40.024 -5.504 38.318 1.00 57.94 92 VAL A CA 1
ATOM 714 C C . VAL A 1 92 ? -39.189 -5.521 39.609 1.00 57.94 92 VAL A C 1
ATOM 716 O O . VAL A 1 92 ? -39.733 -5.430 40.702 1.00 57.94 92 VAL A O 1
ATOM 719 N N . LYS A 1 93 ? -37.851 -5.547 39.506 1.00 56.50 93 LYS A N 1
ATOM 720 C CA . LYS A 1 93 ? -36.953 -5.506 40.677 1.00 56.50 93 LYS A CA 1
ATOM 721 C C . LYS A 1 93 ? -36.771 -4.117 41.294 1.00 56.50 93 LYS A C 1
ATOM 723 O O . LYS A 1 93 ? -36.285 -4.030 42.419 1.00 56.50 93 LYS A O 1
ATOM 728 N N . LYS A 1 94 ? -37.112 -3.040 40.581 1.00 51.81 94 LYS A N 1
ATOM 729 C CA . LYS A 1 94 ? -36.997 -1.666 41.097 1.00 51.81 94 LYS A CA 1
ATOM 730 C C . LYS A 1 94 ? -38.254 -1.228 41.865 1.00 51.81 94 LYS A C 1
ATOM 732 O O . LYS A 1 94 ? -38.150 -0.340 42.702 1.00 51.81 94 LYS A O 1
ATOM 737 N N . ALA A 1 95 ? -39.392 -1.891 41.652 1.00 50.06 95 ALA A N 1
ATOM 738 C CA . ALA A 1 95 ? -40.646 -1.601 42.351 1.00 50.06 95 ALA A CA 1
ATOM 739 C C . ALA A 1 95 ? -40.712 -2.130 43.803 1.00 50.06 95 ALA A C 1
ATOM 741 O O . ALA A 1 95 ? -41.527 -1.647 44.578 1.00 50.06 95 ALA A O 1
ATOM 742 N N . GLU A 1 96 ? -39.847 -3.067 44.210 1.00 54.00 96 GLU A N 1
ATOM 743 C CA . GLU A 1 96 ? -39.919 -3.686 45.551 1.00 54.00 96 GLU A CA 1
ATOM 744 C C . GLU A 1 96 ? -39.017 -3.013 46.609 1.00 54.00 96 GLU A C 1
ATOM 746 O O . GLU A 1 96 ? -39.039 -3.396 47.774 1.00 54.00 96 GLU A O 1
ATOM 751 N N . LYS A 1 97 ? -38.210 -1.998 46.251 1.00 48.28 97 LYS A N 1
ATOM 752 C CA . LYS A 1 97 ? -37.194 -1.438 47.171 1.00 48.28 97 LYS A CA 1
ATOM 753 C C . LYS A 1 97 ? -37.289 0.064 47.470 1.00 48.28 97 LYS A C 1
ATOM 755 O O . LYS A 1 97 ? -36.272 0.671 47.801 1.00 48.28 97 LYS A O 1
ATOM 760 N N . MET A 1 98 ? -38.471 0.678 47.392 1.00 40.78 98 MET A N 1
ATOM 761 C CA . MET A 1 98 ? -38.653 2.085 47.788 1.00 40.78 98 MET A CA 1
ATOM 762 C C . MET A 1 98 ? -39.833 2.285 48.746 1.00 40.78 98 MET A C 1
ATOM 764 O O . MET A 1 98 ? -40.965 2.432 48.306 1.00 40.78 98 MET A O 1
ATOM 768 N N . ALA A 1 99 ? -39.529 2.358 50.047 1.00 40.78 99 ALA A N 1
ATOM 769 C CA . ALA A 1 99 ? -40.161 3.240 51.038 1.00 40.78 99 ALA A CA 1
ATOM 770 C C . ALA A 1 99 ? -39.343 3.200 52.350 1.00 40.78 99 ALA A C 1
ATOM 772 O O . ALA A 1 99 ? -38.952 2.112 52.767 1.00 40.78 99 ALA A O 1
ATOM 773 N N . PRO A 1 100 ? -39.187 4.305 53.101 1.00 52.72 100 PRO A N 1
ATOM 774 C CA . PRO A 1 100 ? -38.897 5.684 52.683 1.00 52.72 100 PRO A CA 1
ATOM 775 C C . PRO A 1 100 ? -37.774 6.316 53.556 1.00 52.72 100 PRO A C 1
ATOM 777 O O . PRO A 1 100 ? -37.533 5.843 54.660 1.00 52.72 100 PRO A O 1
ATOM 780 N N . ALA A 1 101 ? -37.126 7.405 53.111 1.00 37.50 101 ALA A N 1
ATOM 781 C CA . ALA A 1 101 ? -36.810 8.584 53.948 1.00 37.50 101 ALA A CA 1
ATOM 782 C C . ALA A 1 101 ? -35.802 9.555 53.297 1.00 37.50 101 ALA A C 1
ATOM 784 O O . ALA A 1 101 ? -34.705 9.166 52.914 1.00 37.50 101 ALA A O 1
A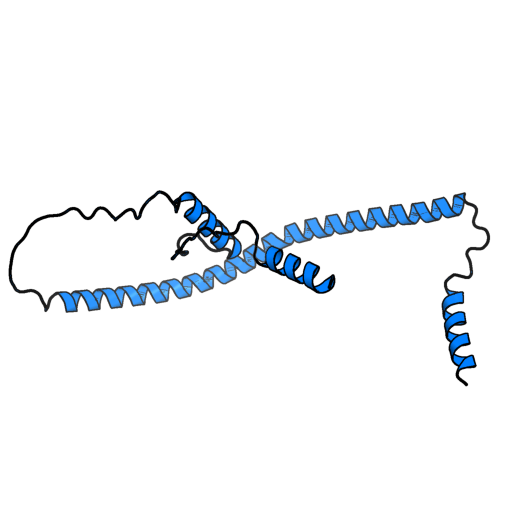TOM 785 N N . LYS A 1 102 ? -36.180 10.838 53.388 1.00 38.91 102 LYS A N 1
ATOM 786 C CA . LYS A 1 102 ? -35.351 12.048 53.545 1.00 38.91 102 LYS A CA 1
ATOM 787 C C . LYS A 1 102 ? -34.793 12.747 52.285 1.00 38.91 102 LYS A C 1
ATOM 789 O O . LYS A 1 102 ? -33.816 12.326 51.688 1.00 38.91 102 LYS A O 1
ATOM 794 N N . ALA A 1 103 ? -35.494 13.841 51.960 1.00 41.12 103 ALA A N 1
ATOM 795 C CA . ALA A 1 103 ? -35.039 15.176 51.542 1.00 41.12 103 ALA A CA 1
ATOM 796 C C . ALA A 1 103 ? -33.569 15.353 51.120 1.00 41.12 103 ALA A C 1
ATOM 798 O O . ALA A 1 103 ? -32.693 15.115 51.939 1.00 41.12 103 ALA A O 1
ATOM 799 N N . GLU A 1 104 ? -33.327 15.871 49.909 1.00 36.56 104 GLU A N 1
ATOM 800 C CA . GLU A 1 104 ? -32.944 17.277 49.656 1.00 36.56 104 GLU A CA 1
ATOM 801 C C . GLU A 1 104 ? -32.902 17.546 48.132 1.00 36.56 104 GLU A C 1
ATOM 803 O O . GLU A 1 104 ? -32.558 16.674 47.336 1.00 36.56 104 GLU A O 1
ATOM 808 N N . GLU A 1 105 ? -33.334 18.737 47.733 1.00 38.94 105 GLU A N 1
ATOM 809 C CA . GLU A 1 105 ? -33.310 19.322 46.380 1.00 38.94 105 GLU A CA 1
ATOM 810 C C . GLU A 1 105 ? -31.940 20.026 46.158 1.00 38.94 105 GLU A C 1
ATOM 812 O O . GLU A 1 105 ? -31.216 20.219 47.134 1.00 38.94 105 GLU A O 1
ATOM 817 N N . PRO A 1 106 ? -31.622 20.648 45.006 1.00 55.41 106 PRO A N 1
ATOM 818 C CA . PRO A 1 106 ? -31.432 20.196 43.619 1.00 55.41 106 PRO A CA 1
ATOM 819 C C . PRO A 1 106 ? -29.964 20.380 43.138 1.00 55.41 106 PRO A C 1
ATOM 821 O O . PRO A 1 106 ? -29.263 21.265 43.618 1.00 55.41 106 PRO A O 1
ATOM 824 N N . ALA A 1 107 ? -29.501 19.669 42.098 1.00 35.12 107 ALA A N 1
ATOM 825 C CA . ALA A 1 107 ? -28.364 20.149 41.292 1.00 35.12 107 ALA A CA 1
ATOM 826 C C . ALA A 1 107 ? -28.303 19.522 39.891 1.00 35.12 107 ALA A C 1
ATOM 828 O O . ALA A 1 107 ? -28.454 18.321 39.698 1.00 35.12 107 ALA A O 1
ATOM 829 N N . VAL A 1 108 ? -28.075 20.407 38.929 1.00 47.16 108 VAL A N 1
ATOM 830 C CA . VAL A 1 108 ? -27.913 20.232 37.487 1.00 47.16 108 VAL A CA 1
ATOM 831 C C . VAL A 1 108 ? -26.732 19.310 37.152 1.00 47.16 108 VAL A C 1
ATOM 833 O O . VAL A 1 108 ? -25.583 19.685 37.372 1.00 47.16 108 VAL A O 1
ATOM 836 N N . ASP A 1 109 ? -26.992 18.153 36.537 1.00 40.12 109 ASP A N 1
ATOM 837 C CA . ASP A 1 109 ? -25.948 17.329 35.912 1.00 40.12 109 ASP A CA 1
ATOM 838 C C . ASP A 1 109 ? -25.675 17.827 34.485 1.00 40.12 109 ASP A C 1
ATOM 840 O O . ASP A 1 109 ? -26.213 17.348 33.485 1.00 40.12 109 ASP A O 1
ATOM 844 N N . THR A 1 110 ? -24.804 18.829 34.408 1.00 40.84 110 THR A N 1
ATOM 845 C CA . THR A 1 110 ? -23.988 19.102 33.224 1.00 40.84 110 THR A CA 1
ATOM 846 C C . THR A 1 110 ? -23.090 17.881 32.998 1.00 40.84 110 THR A C 1
ATOM 848 O O . THR A 1 110 ? -22.349 17.521 33.915 1.00 40.84 110 THR A O 1
ATOM 851 N N . PRO A 1 111 ? -23.086 17.226 31.821 1.00 49.47 111 PRO A N 1
ATOM 852 C CA . PRO A 1 111 ? -22.089 16.206 31.536 1.00 49.47 111 PRO A CA 1
ATOM 853 C C . PRO A 1 111 ? -20.709 16.848 31.639 1.00 49.47 111 PRO A C 1
ATOM 855 O O . PRO A 1 111 ? -20.389 17.776 30.897 1.00 49.47 111 PRO A O 1
ATOM 858 N N . ALA A 1 112 ? -19.926 16.379 32.606 1.00 43.66 112 ALA A N 1
ATOM 859 C CA . ALA A 1 112 ? -18.582 16.846 32.878 1.00 43.66 112 ALA A CA 1
ATOM 860 C C . ALA A 1 112 ? -17.715 16.743 31.614 1.00 43.66 112 ALA A C 1
ATOM 862 O O . ALA A 1 112 ? -17.221 15.673 31.250 1.00 43.66 112 ALA A O 1
ATOM 863 N N . THR A 1 113 ? -17.521 17.885 30.960 1.00 51.97 113 THR A N 1
ATOM 864 C CA . THR A 1 113 ? -16.393 18.146 30.074 1.00 51.97 113 THR A CA 1
ATOM 865 C C . THR A 1 113 ? -15.124 17.991 30.907 1.00 51.97 113 THR A C 1
ATOM 867 O O . THR A 1 113 ? -14.762 18.858 31.698 1.00 51.97 113 THR A O 1
ATOM 870 N N . LEU A 1 114 ? -14.478 16.834 30.762 1.00 52.16 114 LEU A N 1
ATOM 871 C CA . LEU A 1 114 ? -13.083 16.616 31.140 1.00 52.16 114 LEU A CA 1
ATOM 872 C C . LEU A 1 114 ? -12.201 17.635 30.385 1.00 52.16 114 LEU A C 1
ATOM 874 O O . LEU A 1 114 ? -12.570 18.030 29.277 1.00 52.16 114 LEU A O 1
ATOM 878 N N . PRO A 1 115 ? -11.078 18.090 30.972 1.00 46.03 115 PRO A N 1
ATOM 879 C CA . PRO A 1 115 ? -10.400 19.325 30.580 1.00 46.03 115 PRO A CA 1
ATOM 880 C C . PRO A 1 115 ? -10.072 19.347 29.085 1.00 46.03 115 PRO A C 1
ATOM 882 O O . PRO A 1 115 ? -9.398 18.462 28.557 1.00 46.03 115 PRO A O 1
ATOM 885 N N . ALA A 1 116 ? -10.589 20.378 28.419 1.00 48.81 116 ALA A N 1
ATOM 886 C CA . ALA A 1 116 ? -10.629 20.540 26.971 1.00 48.81 116 ALA A CA 1
ATOM 887 C C . ALA A 1 116 ? -9.275 20.914 26.331 1.00 48.81 116 ALA A C 1
ATOM 889 O O . ALA A 1 116 ? -9.225 21.129 25.123 1.00 48.81 116 ALA A O 1
ATOM 890 N N . ASP A 1 117 ? -8.181 20.956 27.097 1.00 50.84 117 ASP A N 1
ATOM 891 C CA . ASP A 1 117 ? -6.938 21.588 26.634 1.00 50.84 117 ASP A CA 1
ATOM 892 C C . ASP A 1 117 ? -5.869 20.629 26.074 1.00 50.84 117 ASP A C 1
ATOM 894 O O . ASP A 1 117 ? -4.972 21.080 25.368 1.00 50.84 117 ASP A O 1
ATOM 898 N N . GLU A 1 118 ? -5.962 19.303 26.268 1.00 56.97 118 GLU A N 1
ATOM 899 C CA . GLU A 1 118 ? -4.979 18.355 25.682 1.00 56.97 118 GLU A CA 1
ATOM 900 C C . GLU A 1 118 ? -5.568 17.247 24.792 1.00 56.97 118 GLU A C 1
ATOM 902 O O . GLU A 1 118 ? -4.832 16.516 24.114 1.00 56.97 118 GLU A O 1
ATOM 907 N N . HIS A 1 119 ? -6.891 17.105 24.749 1.00 66.12 119 HIS A N 1
ATOM 908 C CA . HIS A 1 119 ? -7.575 16.102 23.932 1.00 66.12 119 HIS A CA 1
ATOM 909 C C . HIS A 1 119 ? -8.623 16.776 23.068 1.00 66.12 119 HIS A C 1
ATOM 911 O O . HIS A 1 119 ? -9.820 16.680 23.330 1.00 66.12 119 HIS A O 1
ATOM 917 N N . SER A 1 120 ? -8.158 17.464 22.027 1.00 79.44 120 SER A N 1
ATOM 918 C CA . SER A 1 120 ? -9.050 18.092 21.063 1.00 79.44 120 SER A CA 1
ATOM 919 C C . SER A 1 120 ? -10.047 17.040 20.551 1.00 79.44 120 SER A C 1
ATOM 921 O O . SER A 1 120 ? -9.617 15.984 20.068 1.00 79.44 120 SER A O 1
ATOM 923 N N . PRO A 1 121 ? -11.367 17.281 20.643 1.00 81.75 121 PRO A N 1
ATOM 924 C CA . PRO A 1 121 ? -12.382 16.343 20.153 1.00 81.75 121 PRO A CA 1
ATOM 925 C C . PRO A 1 121 ? -12.193 16.032 18.661 1.00 81.75 121 PRO A C 1
ATOM 927 O O . PRO A 1 121 ? -12.515 14.940 18.199 1.00 81.75 121 PRO A O 1
ATOM 930 N N . GLU A 1 122 ? -11.568 16.955 17.931 1.00 87.88 122 GLU A N 1
ATOM 931 C CA . GLU A 1 122 ? -11.096 16.796 16.558 1.00 87.88 122 GLU A CA 1
ATOM 932 C C . GLU A 1 122 ? -10.093 15.640 16.400 1.00 87.88 122 GLU A C 1
ATOM 934 O O . GLU A 1 122 ? -10.255 14.806 15.513 1.00 87.88 122 GLU A O 1
ATOM 939 N N . LEU A 1 123 ? -9.097 15.518 17.289 1.00 90.19 123 LEU A N 1
ATOM 940 C CA . LEU A 1 123 ? -8.126 14.414 17.266 1.00 90.19 123 LEU A CA 1
ATOM 941 C C . LEU A 1 123 ? -8.818 13.072 17.513 1.00 90.19 123 LEU A C 1
ATOM 943 O O . LEU A 1 123 ? -8.536 12.090 16.829 1.00 90.19 123 LEU A O 1
ATOM 947 N N . ILE A 1 124 ? -9.753 13.031 18.463 1.00 88.62 124 ILE A N 1
ATOM 948 C CA . ILE A 1 124 ? -10.542 11.833 18.774 1.00 88.62 124 ILE A CA 1
ATOM 949 C C . ILE A 1 124 ? -11.389 11.424 17.563 1.00 88.62 124 ILE A C 1
ATOM 951 O O . ILE A 1 124 ? -11.395 10.248 17.198 1.00 88.62 124 ILE A O 1
ATOM 955 N N . ALA A 1 125 ? -12.051 12.383 16.908 1.00 90.25 125 ALA A N 1
ATOM 956 C CA . ALA A 1 125 ? -12.862 12.143 15.719 1.00 90.25 125 ALA A CA 1
ATOM 957 C C . ALA A 1 125 ? -12.023 11.637 14.536 1.00 90.25 125 ALA A C 1
ATOM 959 O O . ALA A 1 125 ? -12.395 10.644 13.913 1.00 90.25 125 ALA A O 1
ATOM 960 N N . VAL A 1 126 ? -10.872 12.261 14.260 1.00 92.50 126 VAL A N 1
ATOM 961 C CA . VAL A 1 126 ? -9.961 11.853 13.176 1.00 92.50 126 VAL A CA 1
ATOM 962 C C . VAL A 1 126 ? -9.385 10.459 13.433 1.00 92.50 126 VAL A C 1
ATOM 964 O O . VAL A 1 126 ? -9.390 9.624 12.529 1.00 92.50 126 VAL A O 1
ATOM 967 N N . ILE A 1 127 ? -8.944 10.164 14.662 1.00 92.25 127 ILE A N 1
ATOM 968 C CA . ILE A 1 127 ? -8.430 8.835 15.031 1.00 92.25 127 ILE A CA 1
ATOM 969 C C . ILE A 1 127 ? -9.540 7.783 14.917 1.00 92.25 127 ILE A C 1
ATOM 971 O O . IL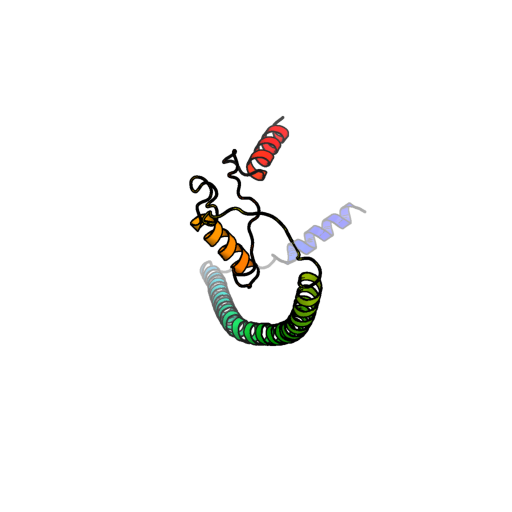E A 1 127 ? -9.333 6.734 14.305 1.00 92.25 127 ILE A O 1
ATOM 975 N N . ALA A 1 128 ? -10.728 8.053 15.464 1.00 91.94 128 ALA A N 1
ATOM 976 C CA . ALA A 1 128 ? -11.861 7.136 15.375 1.00 91.94 128 ALA A CA 1
ATOM 977 C C . ALA A 1 128 ? -12.287 6.897 13.917 1.00 91.94 128 ALA A C 1
ATOM 979 O O . ALA A 1 128 ? -12.543 5.755 13.541 1.00 91.94 128 ALA A O 1
ATOM 980 N N . ALA A 1 129 ? -12.308 7.940 13.083 1.00 92.62 129 ALA A N 1
ATOM 981 C CA . ALA A 1 129 ? -12.596 7.837 11.656 1.00 92.62 129 ALA A CA 1
ATOM 982 C C . ALA A 1 129 ? -11.529 7.026 10.903 1.00 92.62 129 ALA A C 1
ATOM 984 O O . ALA A 1 129 ? -11.881 6.166 10.097 1.00 92.62 129 ALA A O 1
ATOM 985 N N . ALA A 1 130 ? -10.242 7.232 11.195 1.00 94.44 130 ALA A N 1
ATOM 986 C CA . ALA A 1 130 ? -9.153 6.465 10.591 1.00 94.44 130 ALA A CA 1
ATOM 987 C C . ALA A 1 130 ? -9.251 4.971 10.942 1.00 94.44 130 ALA A C 1
ATOM 989 O O . ALA A 1 130 ? -9.158 4.115 10.064 1.00 94.44 130 ALA A O 1
ATOM 990 N N . VAL A 1 131 ? -9.512 4.644 12.211 1.00 92.62 131 VAL A N 1
ATOM 991 C CA . VAL A 1 131 ? -9.709 3.252 12.650 1.00 92.62 131 VAL A CA 1
ATOM 992 C C . VAL A 1 131 ? -10.960 2.644 12.010 1.00 92.62 131 VAL A C 1
ATOM 994 O O . VAL A 1 131 ? -10.916 1.503 11.548 1.00 92.62 131 VAL A O 1
ATOM 997 N N . ALA A 1 132 ? -12.055 3.407 11.939 1.00 92.94 132 ALA A N 1
ATOM 998 C CA . ALA A 1 132 ? -13.291 3.009 11.271 1.00 92.94 132 ALA A CA 1
ATOM 999 C C . ALA A 1 132 ? -13.048 2.669 9.791 1.00 92.94 132 ALA A C 1
ATOM 1001 O O . ALA A 1 132 ? -13.464 1.604 9.331 1.00 92.94 132 ALA A O 1
ATOM 1002 N N . ALA A 1 133 ? -12.297 3.516 9.082 1.00 94.25 133 ALA A N 1
ATOM 1003 C CA . ALA A 1 133 ? -11.909 3.304 7.692 1.00 94.25 133 ALA A CA 1
ATOM 1004 C C . ALA A 1 133 ? -11.029 2.056 7.516 1.00 94.25 133 ALA A C 1
ATOM 1006 O O . ALA A 1 133 ? -11.327 1.222 6.663 1.00 94.25 133 ALA A O 1
ATOM 1007 N N . CYS A 1 134 ? -10.009 1.866 8.362 1.00 92.25 134 CYS A N 1
ATOM 1008 C CA . CYS A 1 134 ? -9.132 0.688 8.310 1.00 92.25 134 CYS A CA 1
ATOM 1009 C C . CYS A 1 134 ? -9.875 -0.635 8.553 1.00 92.25 134 CYS A C 1
ATOM 1011 O O . CYS A 1 134 ? -9.488 -1.669 8.014 1.00 92.25 134 CYS A O 1
ATOM 1013 N N . GLN A 1 135 ? -10.934 -0.623 9.365 1.00 89.81 135 GLN A N 1
ATOM 1014 C CA . GLN A 1 135 ? -11.758 -1.806 9.641 1.00 89.81 135 GLN A CA 1
ATOM 1015 C C . GLN A 1 135 ? -12.994 -1.928 8.740 1.00 89.81 135 GLN A C 1
ATOM 1017 O O . GLN A 1 135 ? -13.729 -2.908 8.863 1.00 89.81 135 GLN A O 1
ATOM 1022 N N . GLY A 1 136 ? -13.253 -0.962 7.853 1.00 89.12 136 GLY A N 1
ATOM 1023 C CA . GLY A 1 136 ? -14.462 -0.941 7.022 1.00 89.12 136 GLY A CA 1
ATOM 1024 C C . GLY A 1 136 ? -15.762 -0.887 7.838 1.00 89.12 136 GLY A C 1
ATOM 1025 O O . GLY A 1 136 ? -16.779 -1.451 7.435 1.00 89.12 136 GLY A O 1
ATOM 1026 N N . THR A 1 137 ? -15.733 -0.256 9.014 1.00 86.94 137 THR A N 1
ATOM 1027 C CA . THR A 1 137 ? -16.874 -0.126 9.936 1.00 86.94 137 THR A CA 1
ATOM 1028 C C . THR A 1 137 ? -17.212 1.348 10.175 1.00 86.94 137 THR A C 1
ATOM 1030 O O . THR A 1 137 ? -16.445 2.232 9.823 1.00 86.94 137 THR A O 1
ATOM 1033 N N . SER A 1 138 ? -18.367 1.643 10.774 1.00 85.12 138 SER A N 1
ATOM 1034 C CA . SER A 1 138 ? -18.744 3.010 11.167 1.00 85.12 138 SER A CA 1
ATOM 1035 C C . SER A 1 138 ? -18.030 3.459 12.450 1.00 85.12 138 SER A C 1
ATOM 1037 O O . SER A 1 138 ? -17.821 2.639 13.349 1.00 85.12 138 SER A O 1
ATOM 1039 N N . SER A 1 139 ? -17.788 4.765 12.603 1.00 82.50 139 SER A N 1
ATOM 1040 C CA . SER A 1 139 ? -17.184 5.387 13.798 1.00 82.50 139 SER A CA 1
ATOM 1041 C C . SER A 1 139 ? -18.022 5.253 15.081 1.00 82.50 139 SER A C 1
ATOM 1043 O O . SER A 1 139 ? -17.467 5.285 16.175 1.00 82.50 139 SER A O 1
ATOM 1045 N N . ASN A 1 140 ? -19.333 5.004 14.962 1.00 81.75 140 ASN A N 1
ATOM 1046 C CA . ASN A 1 140 ? -20.297 4.925 16.074 1.00 81.75 140 ASN A CA 1
ATOM 1047 C C . ASN A 1 140 ? -20.036 3.810 17.113 1.00 81.75 140 ASN A C 1
ATOM 1049 O O . ASN A 1 140 ? -20.728 3.744 1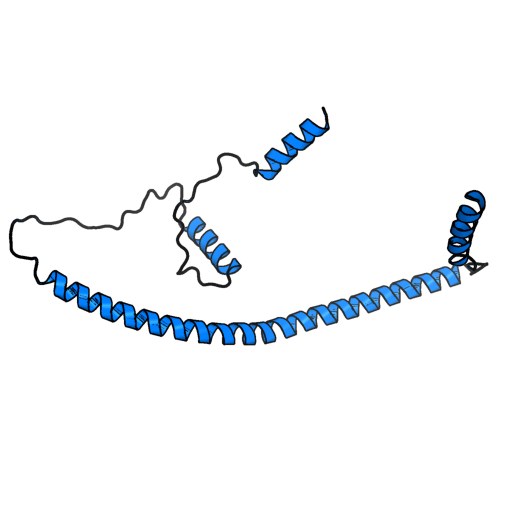8.125 1.00 81.75 140 ASN A O 1
ATOM 1053 N N . GLY A 1 141 ? -19.086 2.903 16.865 1.00 83.75 141 GLY A N 1
ATOM 1054 C CA . GLY A 1 141 ? -18.739 1.802 17.774 1.00 83.75 141 GLY A CA 1
ATOM 1055 C C . GLY A 1 141 ? -17.346 1.896 18.401 1.00 83.75 141 GLY A C 1
ATOM 1056 O O . GLY A 1 141 ? -16.953 0.974 19.115 1.00 83.75 141 GLY A O 1
ATOM 1057 N N . ILE A 1 142 ? -16.583 2.955 18.114 1.00 85.56 142 ILE A N 1
ATOM 1058 C CA . ILE A 1 142 ? -15.175 3.079 18.513 1.00 85.56 142 ILE A CA 1
ATOM 1059 C C . ILE A 1 142 ? -15.076 4.055 19.685 1.00 85.56 142 ILE A C 1
ATOM 1061 O O . ILE A 1 142 ? -15.418 5.225 19.557 1.00 85.56 142 ILE A O 1
ATOM 1065 N N . VAL A 1 143 ? -14.589 3.566 20.828 1.00 88.44 143 VAL A N 1
ATOM 1066 C CA . VAL A 1 143 ? -14.405 4.365 22.048 1.00 88.44 143 VAL A CA 1
ATOM 1067 C C . VAL A 1 143 ? -12.923 4.421 22.398 1.00 88.44 143 VAL A C 1
ATOM 1069 O O . VAL A 1 143 ? -12.284 3.385 22.596 1.00 88.44 143 VAL A O 1
ATOM 1072 N N . ILE A 1 144 ? -12.381 5.633 22.503 1.00 84.88 144 ILE A N 1
ATOM 1073 C CA . ILE A 1 144 ? -10.994 5.877 22.907 1.00 84.88 144 ILE A CA 1
ATOM 1074 C C . ILE A 1 144 ? -10.959 6.031 24.429 1.00 84.88 144 ILE A C 1
ATOM 1076 O O . ILE A 1 144 ? -11.541 6.962 24.973 1.00 84.88 144 ILE A O 1
ATOM 1080 N N . ARG A 1 145 ? -10.291 5.102 25.126 1.00 88.75 145 ARG A N 1
ATOM 1081 C CA . ARG A 1 145 ? -10.197 5.119 26.601 1.00 88.75 145 ARG A CA 1
ATOM 1082 C C . ARG A 1 145 ? -9.112 6.053 27.133 1.00 88.75 145 ARG A C 1
ATOM 1084 O O . ARG A 1 145 ? -9.234 6.550 28.243 1.00 88.75 145 ARG A O 1
ATOM 1091 N N . SER A 1 146 ? -8.042 6.249 26.367 1.00 87.19 146 SER A N 1
ATOM 1092 C CA . SER A 1 146 ? -6.919 7.103 26.749 1.00 87.19 146 SER A CA 1
ATOM 1093 C C . SER A 1 146 ? -6.203 7.619 25.510 1.00 87.19 146 SER A C 1
ATOM 1095 O O . SER A 1 146 ? -5.847 6.824 24.637 1.00 87.19 146 SER A O 1
ATOM 1097 N N . LEU A 1 147 ? -5.931 8.918 25.474 1.00 86.12 147 LEU A N 1
ATOM 1098 C CA . LEU A 1 147 ? -5.066 9.552 24.490 1.00 86.12 147 LEU A CA 1
ATOM 1099 C C . LEU A 1 147 ? -3.911 10.184 25.265 1.00 86.12 147 LEU A C 1
ATOM 1101 O O . LEU A 1 147 ? -4.148 10.932 26.196 1.00 86.12 147 LEU A O 1
ATOM 1105 N N . ARG A 1 148 ? -2.658 9.863 24.945 1.00 86.38 148 ARG A N 1
ATOM 1106 C CA . ARG A 1 148 ? -1.493 10.541 25.536 1.00 86.38 148 ARG A CA 1
ATOM 1107 C C . ARG A 1 148 ? -0.506 10.880 24.437 1.00 86.38 148 ARG A C 1
ATOM 1109 O O . ARG A 1 148 ? -0.206 10.030 23.598 1.00 86.38 148 ARG A O 1
ATOM 1116 N N . ARG A 1 149 ? 0.014 12.107 24.451 1.00 83.38 149 ARG A N 1
ATOM 1117 C CA . ARG A 1 149 ? 1.085 12.511 23.540 1.00 83.38 149 ARG A CA 1
ATOM 1118 C C . ARG A 1 149 ? 2.380 11.808 23.944 1.00 83.38 149 ARG A C 1
ATOM 1120 O O . ARG A 1 149 ? 2.753 11.794 25.119 1.00 83.38 149 ARG A O 1
ATOM 1127 N N . ALA A 1 150 ? 3.056 11.210 22.967 1.00 82.62 150 ALA A N 1
ATOM 1128 C CA . ALA A 1 150 ? 4.387 10.664 23.184 1.00 82.62 150 ALA A CA 1
ATOM 1129 C C . ALA A 1 150 ? 5.356 11.811 23.511 1.00 82.62 150 ALA A C 1
ATOM 1131 O O . ALA A 1 150 ? 5.392 12.812 22.802 1.00 82.62 150 ALA A O 1
ATOM 1132 N N . GLN A 1 151 ? 6.129 11.658 24.588 1.00 80.06 151 GLN A N 1
ATOM 1133 C CA . GLN A 1 151 ? 7.114 12.657 25.030 1.00 80.06 151 GLN A CA 1
ATOM 1134 C C . GLN A 1 151 ? 8.316 12.742 24.078 1.00 80.06 151 GLN A C 1
ATOM 1136 O O . GLN A 1 151 ? 8.967 13.774 23.966 1.00 80.06 151 GLN A O 1
ATOM 1141 N N . SER A 1 152 ? 8.605 11.648 23.369 1.00 78.31 152 SER A N 1
ATOM 1142 C CA . SER A 1 152 ? 9.644 11.603 22.348 1.00 78.31 152 SER A CA 1
ATOM 1143 C C . SER A 1 152 ? 9.028 11.804 20.970 1.00 78.31 152 SER A C 1
ATOM 1145 O O . SER A 1 152 ? 8.160 11.040 20.550 1.00 78.31 152 SER A O 1
ATOM 1147 N N . THR A 1 153 ? 9.540 12.796 20.243 1.00 83.25 153 THR A N 1
ATOM 1148 C CA . THR A 1 153 ? 9.260 12.988 18.812 1.00 83.25 153 THR A CA 1
ATOM 1149 C C . THR A 1 153 ? 9.915 11.904 17.943 1.00 83.25 153 THR A C 1
ATOM 1151 O O . THR A 1 153 ? 9.523 11.686 16.799 1.00 83.25 153 THR A O 1
ATOM 1154 N N . THR A 1 154 ? 10.911 11.179 18.477 1.00 84.25 154 THR A N 1
ATOM 1155 C CA . THR A 1 154 ? 11.514 10.059 17.746 1.00 84.25 154 THR A CA 1
ATOM 1156 C C . THR A 1 154 ? 10.644 8.810 17.914 1.00 84.25 154 THR A C 1
ATOM 1158 O O . THR A 1 154 ? 10.430 8.385 19.054 1.00 84.25 154 THR A O 1
ATOM 1161 N N . PRO A 1 155 ? 10.212 8.156 16.819 1.00 86.50 155 PRO A N 1
ATOM 1162 C CA . PRO A 1 155 ? 9.535 6.869 16.909 1.00 86.50 155 PRO A CA 1
ATOM 1163 C C . PRO A 1 155 ? 10.465 5.793 17.492 1.00 86.50 155 PRO A C 1
ATOM 1165 O O . PRO A 1 155 ? 11.681 5.836 17.305 1.00 86.50 155 PRO A O 1
ATOM 1168 N N . VAL A 1 156 ? 9.889 4.790 18.160 1.00 82.62 156 VAL A N 1
ATOM 1169 C CA . VAL A 1 156 ? 10.644 3.732 18.864 1.00 82.62 156 VAL A CA 1
ATOM 1170 C C . VAL A 1 156 ? 11.646 3.026 17.943 1.00 82.62 156 VAL A C 1
ATOM 1172 O O . VAL A 1 156 ? 12.798 2.850 18.321 1.00 82.62 156 VAL A O 1
ATOM 1175 N N . TRP A 1 157 ? 11.266 2.719 16.699 1.00 81.94 157 TRP A N 1
ATOM 1176 C CA . TRP A 1 157 ? 12.167 2.087 15.724 1.00 81.94 157 TRP A CA 1
ATOM 1177 C C . TRP A 1 157 ? 13.341 2.990 15.314 1.00 81.94 157 TRP A C 1
ATOM 1179 O O . TRP A 1 157 ? 14.434 2.497 15.053 1.00 81.94 157 TRP A O 1
ATOM 1189 N N . GLY A 1 158 ? 13.142 4.311 15.288 1.00 88.75 158 GLY A N 1
ATOM 1190 C CA . GLY A 1 158 ? 14.197 5.282 14.997 1.00 88.75 158 GLY A CA 1
ATOM 1191 C C . GLY A 1 158 ? 15.181 5.435 16.158 1.00 88.75 158 GLY A C 1
ATOM 1192 O O . GLY A 1 158 ? 16.364 5.683 15.943 1.00 88.75 158 GLY A O 1
ATOM 1193 N N . ALA A 1 159 ? 14.712 5.254 17.396 1.00 87.88 159 ALA A N 1
ATOM 1194 C CA . ALA A 1 159 ? 15.590 5.159 18.558 1.00 87.88 159 ALA A CA 1
ATOM 1195 C C . ALA A 1 159 ? 16.396 3.848 18.528 1.00 87.88 159 ALA A C 1
ATOM 1197 O O . ALA A 1 159 ? 17.618 3.882 18.664 1.00 87.88 159 ALA A O 1
ATOM 1198 N N . SER A 1 160 ? 15.731 2.716 18.271 1.00 85.38 160 SER A N 1
ATOM 1199 C CA . SER A 1 160 ? 16.373 1.399 18.176 1.00 85.38 160 SER A CA 1
ATOM 1200 C C . SER A 1 160 ? 17.395 1.308 17.040 1.00 85.38 160 SER A C 1
ATOM 1202 O O . SER A 1 160 ? 18.472 0.758 17.247 1.00 85.38 160 SER A O 1
ATOM 1204 N N . SER A 1 161 ? 17.120 1.892 15.871 1.00 89.38 161 SER A N 1
ATOM 1205 C CA . SER A 1 161 ? 18.053 1.859 14.737 1.00 89.38 161 SER A CA 1
ATOM 1206 C C . SER A 1 161 ? 19.337 2.642 15.006 1.00 89.38 161 SER A C 1
ATOM 1208 O O . SER A 1 161 ? 20.410 2.207 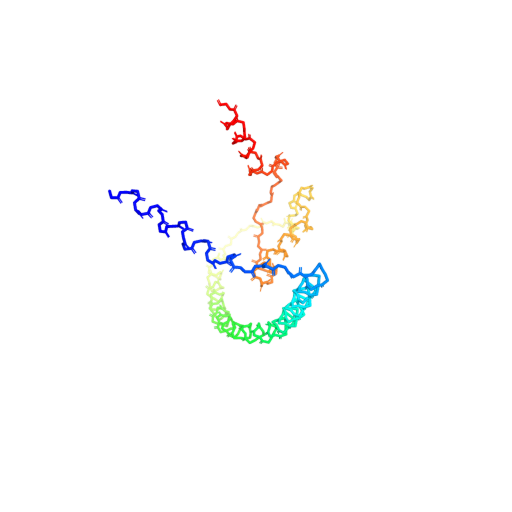14.597 1.00 89.38 161 SER A O 1
ATOM 1210 N N . ARG A 1 162 ? 19.263 3.773 15.723 1.00 90.44 162 ARG A N 1
ATOM 1211 C CA . ARG A 1 162 ? 20.457 4.523 16.143 1.00 90.44 162 ARG A CA 1
ATOM 1212 C C . ARG A 1 162 ? 21.323 3.704 17.093 1.00 90.44 162 ARG A C 1
ATOM 1214 O O . ARG A 1 162 ? 22.534 3.670 16.912 1.00 90.44 162 ARG A O 1
ATOM 1221 N N . ILE A 1 163 ? 20.705 3.016 18.054 1.00 91.88 163 ILE A N 1
ATOM 1222 C CA . ILE A 1 163 ? 21.413 2.121 18.981 1.00 91.88 163 ILE A CA 1
ATOM 1223 C C . ILE A 1 163 ? 22.084 0.982 18.202 1.00 91.88 163 ILE A C 1
ATOM 1225 O O . ILE A 1 163 ? 23.256 0.697 18.426 1.00 91.88 163 ILE A O 1
ATOM 1229 N N . GLU A 1 164 ? 21.385 0.382 17.235 1.00 90.25 164 GLU A N 1
ATOM 1230 C CA . GLU A 1 164 ? 21.940 -0.679 16.390 1.00 90.25 164 GLU A CA 1
ATOM 1231 C C . GLU A 1 164 ? 23.087 -0.180 15.494 1.00 90.25 164 GLU A C 1
ATOM 1233 O O . GLU A 1 164 ? 24.101 -0.860 15.359 1.00 90.25 164 GLU A O 1
ATOM 1238 N N . GLN A 1 165 ? 22.975 1.021 14.917 1.00 91.19 165 GLN A N 1
ATOM 1239 C CA . GLN A 1 165 ? 24.047 1.629 14.120 1.00 91.19 165 GLN A CA 1
ATOM 1240 C C . GLN A 1 165 ? 25.289 1.942 14.950 1.00 91.19 165 GLN A C 1
ATOM 1242 O O . GLN A 1 165 ? 26.398 1.769 14.454 1.00 91.19 165 GLN A O 1
ATOM 1247 N N . VAL A 1 166 ? 25.119 2.406 16.189 1.00 93.25 166 VAL A N 1
ATOM 1248 C CA . VAL A 1 166 ? 26.243 2.661 17.098 1.00 93.25 166 VAL A CA 1
ATOM 1249 C C . VAL A 1 166 ? 26.886 1.342 17.521 1.00 93.25 166 VAL A C 1
ATOM 1251 O O . VAL A 1 166 ? 28.103 1.225 17.459 1.00 93.25 166 VAL A O 1
ATOM 1254 N N . ASN A 1 167 ? 26.087 0.326 17.854 1.00 93.38 167 ASN A N 1
ATOM 1255 C CA . ASN A 1 167 ? 26.599 -0.975 18.285 1.00 93.38 167 ASN A CA 1
ATOM 1256 C C . ASN A 1 167 ? 27.282 -1.770 17.157 1.00 93.38 167 ASN A C 1
ATOM 1258 O O . ASN A 1 167 ? 28.148 -2.582 17.429 1.00 93.38 167 ASN A O 1
ATOM 1262 N N . LYS A 1 168 ? 26.915 -1.540 15.887 1.00 91.31 168 LYS A N 1
ATOM 1263 C CA . LYS A 1 168 ? 27.605 -2.126 14.719 1.00 91.31 168 LYS A CA 1
ATOM 1264 C C . LYS A 1 168 ? 28.905 -1.408 14.343 1.00 91.31 168 LYS A C 1
ATOM 1266 O O . LYS A 1 168 ? 29.624 -1.898 13.477 1.00 91.31 168 LYS A O 1
ATOM 1271 N N . ARG A 1 169 ? 29.158 -0.219 14.900 1.00 84.88 169 ARG A N 1
ATOM 1272 C CA . ARG A 1 169 ? 30.357 0.595 14.627 1.00 84.88 169 ARG A CA 1
ATOM 1273 C C . ARG A 1 169 ? 31.437 0.465 15.708 1.00 84.88 169 ARG A C 1
ATOM 1275 O O . ARG A 1 169 ? 32.507 1.038 15.523 1.00 84.88 169 ARG A O 1
ATOM 1282 N N . LEU A 1 170 ? 31.138 -0.230 16.805 1.00 70.88 170 LEU A N 1
ATOM 1283 C CA . LEU A 1 170 ? 32.063 -0.609 17.876 1.00 70.88 170 LEU A CA 1
ATOM 1284 C C . LEU A 1 170 ? 32.486 -2.067 17.681 1.00 70.88 170 LEU A C 1
ATOM 1286 O O . LEU A 1 170 ? 33.654 -2.366 18.004 1.00 70.88 170 LEU A O 1
#

Sequence (170 aa):
MLKHLISLSESTTAAANGSTADMTVWEKLGLGGSVTVLGMVIVFIGLILLIFLTWLYPKIAKSLISWWAGVKERRASRKAERQLAKQQRKEVKKAEKMAPAKAEEPAVDTPATLPADEHSPELIAVIAAAVAACQGTSSNGIVIRSLRRAQSTTPVWGASSRIEQVNKRL

Foldseek 3Di:
DVVVVVVVVVVVVVVVPPDPPDDPVVVVVVVVVVVVVVVVVVVVVVVVVVVVVVVVCVVVVVVVVVVVVVVVVVVVVVVVVVVVVVVVVVVVVVVPPDDDDDDDDDDDDDPDPDDCPPDPVVVVVVVLVVVCVVVVHDSPPDDDPDDDDDPDPQDPVNVVVVVVVVVVVD